Protein AF-A0A453P9I5-F1 (afdb_monomer_lite)

Organism: Aegilops tauschii subsp. strangulata (NCBI:txid200361)

Sequence (87 aa):
MEIYSKEEEFWRQRGYINWVLFGDANTAYFQAIANGHRRRCSIPLLWEGGQLFQDPQAIRLLVDDFYKSLFAGRPRSGIALTDHIWS

pLDDT: mean 90.73, std 7.77, range [63.47, 97.12]

Foldseek 3Di:
DVVVVVVVVVVVVVVVVCCVVPCVDPDPSVVVVVVVCCVVPDDQWDDDPNDIDRDSVVVVVVVVVVVCVVPVDDDDPPDDDDPVPPD

Structure (mmCIF, N/CA/C/O backbone):
data_AF-A0A453P9I5-F1
#
_entry.id   AF-A0A453P9I5-F1
#
loop_
_atom_site.group_PDB
_atom_site.id
_atom_site.type_symbol
_atom_site.label_atom_id
_atom_site.label_alt_id
_atom_site.label_comp_id
_atom_site.label_asym_id
_atom_site.label_entity_id
_atom_site.label_seq_id
_atom_site.pdbx_PDB_ins_code
_atom_site.Cartn_x
_atom_site.Cartn_y
_atom_site.Cartn_z
_atom_site.occupancy
_atom_site.B_iso_or_equiv
_atom_site.auth_seq_id
_atom_site.auth_comp_id
_atom_site.auth_asym_id
_atom_site.auth_atom_id
_atom_site.pdbx_PDB_model_num
ATOM 1 N N . MET A 1 1 ? -2.300 20.723 -21.385 1.00 65.31 1 MET A N 1
ATOM 2 C CA . MET A 1 1 ? -3.239 19.669 -20.942 1.00 65.31 1 MET A CA 1
ATOM 3 C C . MET A 1 1 ? -3.180 18.433 -21.835 1.00 65.31 1 MET A C 1
ATOM 5 O O . MET A 1 1 ? -2.946 17.359 -21.309 1.00 65.31 1 MET A O 1
ATOM 9 N N . GLU A 1 2 ? -3.301 18.556 -23.161 1.00 85.62 2 GLU A N 1
ATOM 10 C CA . GLU A 1 2 ? -3.311 17.390 -24.071 1.00 85.62 2 GLU A CA 1
ATOM 11 C C . GLU A 1 2 ? -1.998 16.577 -24.090 1.00 85.62 2 GLU A C 1
ATOM 13 O O . GLU A 1 2 ? -2.033 15.351 -24.123 1.00 85.62 2 GLU A O 1
ATOM 18 N N . ILE A 1 3 ? -0.837 17.239 -24.004 1.00 92.25 3 ILE A N 1
ATOM 19 C CA . ILE A 1 3 ? 0.479 16.567 -23.992 1.00 92.25 3 ILE A CA 1
ATOM 20 C C . ILE A 1 3 ? 0.645 15.674 -22.751 1.00 92.25 3 ILE A C 1
ATOM 22 O O . ILE A 1 3 ? 1.042 14.522 -22.883 1.00 92.25 3 ILE A O 1
ATOM 26 N N . TYR A 1 4 ? 0.271 16.170 -21.566 1.00 94.19 4 TYR A N 1
ATOM 27 C CA . TYR A 1 4 ? 0.361 15.402 -20.318 1.00 94.19 4 TYR A CA 1
ATOM 28 C C . TYR A 1 4 ? -0.579 14.193 -20.306 1.00 94.19 4 TYR A C 1
ATOM 30 O O . TYR A 1 4 ? -0.200 13.125 -19.841 1.00 94.19 4 TYR A O 1
ATOM 38 N N . SER A 1 5 ? -1.780 14.332 -20.876 1.00 95.25 5 SER A N 1
ATOM 39 C CA . SER A 1 5 ? -2.724 13.216 -20.991 1.00 95.25 5 SER A CA 1
ATOM 40 C C . SER A 1 5 ? -2.199 12.112 -21.918 1.00 95.25 5 SER A C 1
ATOM 42 O O . SER A 1 5 ? -2.285 10.932 -21.579 1.00 95.25 5 SER A O 1
ATOM 44 N N . LYS A 1 6 ? -1.590 12.483 -23.054 1.00 95.94 6 LYS A N 1
ATOM 45 C CA . LYS A 1 6 ? -0.959 11.520 -23.973 1.00 95.94 6 LYS A CA 1
ATOM 46 C C . LYS A 1 6 ? 0.248 10.827 -23.344 1.00 95.94 6 LYS A C 1
ATOM 48 O O . LYS A 1 6 ? 0.441 9.633 -23.551 1.00 95.94 6 LYS A O 1
ATOM 53 N N . GLU A 1 7 ? 1.047 11.557 -22.571 1.00 96.06 7 GLU A N 1
ATOM 54 C CA . GLU A 1 7 ? 2.183 10.991 -21.842 1.00 96.06 7 GLU A CA 1
ATOM 55 C C . GLU A 1 7 ? 1.730 9.984 -20.773 1.00 96.06 7 GLU A C 1
ATOM 57 O O . GLU A 1 7 ? 2.259 8.874 -20.707 1.00 96.06 7 GLU A O 1
ATOM 62 N N . GLU A 1 8 ? 0.710 10.321 -19.982 1.00 95.38 8 GLU A N 1
ATOM 63 C CA . GLU A 1 8 ? 0.133 9.411 -18.989 1.00 95.38 8 GLU A CA 1
ATOM 64 C C . GLU A 1 8 ? -0.404 8.126 -19.639 1.00 95.38 8 GLU A C 1
ATOM 66 O O . GLU A 1 8 ? -0.119 7.017 -19.178 1.00 95.38 8 GLU A O 1
ATOM 71 N N . GLU A 1 9 ? -1.139 8.255 -20.745 1.00 96.12 9 GLU A N 1
ATOM 72 C CA . GLU A 1 9 ? -1.662 7.111 -21.489 1.00 96.12 9 GLU A CA 1
ATOM 73 C C . GLU A 1 9 ? -0.548 6.231 -22.064 1.00 96.12 9 GLU A C 1
ATOM 75 O O . GLU A 1 9 ? -0.607 5.004 -21.934 1.00 96.12 9 GLU A O 1
ATOM 80 N N . PHE A 1 10 ? 0.496 6.840 -22.626 1.00 96.31 10 PHE A N 1
ATOM 81 C CA . PHE A 1 10 ? 1.670 6.123 -23.115 1.00 96.31 10 PHE A CA 1
ATOM 82 C C . PHE A 1 10 ? 2.328 5.291 -22.004 1.00 96.31 10 PHE A C 1
ATOM 84 O O . PHE A 1 10 ? 2.578 4.093 -22.184 1.00 96.31 10 PHE A O 1
ATOM 91 N N . TRP A 1 11 ? 2.563 5.882 -20.828 1.00 95.69 11 TRP A N 1
ATOM 92 C CA . TRP A 1 11 ? 3.162 5.168 -19.697 1.00 95.69 11 TRP A CA 1
ATOM 93 C C . TRP A 1 11 ? 2.251 4.071 -19.144 1.00 95.69 11 TRP A C 1
ATOM 95 O O . TRP A 1 11 ? 2.739 2.989 -18.805 1.00 95.69 11 TRP A O 1
ATOM 105 N N . ARG A 1 12 ? 0.933 4.297 -19.119 1.00 95.12 12 ARG A N 1
ATOM 106 C CA . ARG A 1 12 ? -0.057 3.289 -18.720 1.00 95.12 12 ARG A CA 1
ATOM 107 C C . ARG A 1 12 ? -0.031 2.074 -19.651 1.00 95.12 12 ARG A C 1
ATOM 109 O O . ARG A 1 12 ? 0.053 0.943 -19.173 1.00 95.12 12 ARG A O 1
ATOM 116 N N . GLN A 1 13 ? -0.056 2.294 -20.967 1.00 96.69 13 GLN A N 1
ATOM 117 C CA . GLN A 1 13 ? 0.006 1.221 -21.968 1.00 96.69 13 GLN A CA 1
ATOM 118 C C . GLN A 1 13 ? 1.321 0.441 -21.875 1.00 96.69 13 GLN A C 1
ATOM 120 O O . GLN A 1 13 ? 1.320 -0.790 -21.852 1.00 96.69 13 GLN A O 1
ATOM 125 N N . ARG A 1 14 ? 2.449 1.148 -21.751 1.00 95.06 14 ARG A N 1
ATOM 126 C CA . ARG A 1 14 ? 3.769 0.525 -21.611 1.00 95.06 14 ARG A CA 1
ATOM 127 C C . ARG A 1 14 ? 3.887 -0.312 -20.336 1.00 95.06 14 ARG A C 1
ATOM 129 O O . ARG A 1 14 ? 4.450 -1.404 -20.374 1.00 95.06 14 ARG A O 1
ATOM 136 N N . GLY A 1 15 ? 3.346 0.178 -19.220 1.00 92.12 15 GLY A N 1
ATOM 137 C CA . GLY A 1 15 ? 3.279 -0.569 -17.964 1.00 92.12 15 GLY A CA 1
ATOM 138 C C . GLY A 1 15 ? 2.481 -1.865 -18.108 1.00 92.12 15 GLY A C 1
ATOM 139 O O . GLY A 1 15 ? 2.952 -2.918 -17.686 1.00 92.12 15 GLY A O 1
ATOM 140 N N . TYR A 1 16 ? 1.323 -1.804 -18.771 1.00 93.56 16 TYR A N 1
ATOM 141 C CA . TYR A 1 16 ? 0.493 -2.979 -19.039 1.00 93.56 16 TYR A CA 1
ATOM 142 C C . TYR A 1 16 ? 1.213 -4.026 -19.901 1.00 93.56 16 TYR A C 1
ATOM 144 O O . TYR A 1 16 ? 1.266 -5.193 -19.520 1.00 93.56 16 TYR A O 1
ATOM 152 N N . ILE A 1 17 ? 1.825 -3.617 -21.019 1.00 95.25 17 ILE A N 1
ATOM 153 C CA . ILE A 1 17 ? 2.573 -4.529 -21.901 1.00 95.25 17 ILE A CA 1
ATOM 154 C C . ILE A 1 17 ? 3.710 -5.213 -21.135 1.00 95.25 17 ILE A C 1
ATOM 156 O O . ILE A 1 17 ? 3.857 -6.431 -21.205 1.00 95.25 17 ILE A O 1
ATOM 160 N N . ASN A 1 18 ? 4.489 -4.452 -20.362 1.00 93.25 18 ASN A N 1
ATOM 161 C CA . ASN A 1 18 ? 5.576 -5.022 -19.569 1.00 93.25 18 ASN A CA 1
ATOM 162 C C . ASN A 1 18 ? 5.068 -6.009 -18.508 1.00 93.25 18 ASN A C 1
ATOM 164 O O . ASN A 1 18 ? 5.701 -7.037 -18.283 1.00 93.25 18 ASN A O 1
ATOM 168 N N . TRP A 1 19 ? 3.931 -5.725 -17.870 1.00 93.00 19 TRP A N 1
ATOM 169 C CA . TRP A 1 19 ? 3.313 -6.657 -16.930 1.00 93.00 19 TRP A CA 1
ATOM 170 C C . TRP A 1 19 ? 2.893 -7.964 -17.608 1.00 93.00 19 TRP A C 1
ATOM 172 O O . TRP A 1 19 ? 3.219 -9.033 -17.104 1.00 93.00 19 TRP A O 1
ATOM 182 N N . VAL A 1 20 ? 2.243 -7.895 -18.772 1.00 92.94 20 VAL A N 1
ATOM 183 C CA . VAL A 1 20 ? 1.836 -9.090 -19.530 1.00 92.94 20 VAL A CA 1
ATOM 184 C C . VAL A 1 20 ? 3.047 -9.920 -19.970 1.00 92.94 20 VAL A C 1
ATOM 186 O O . VAL A 1 20 ? 3.012 -11.142 -19.879 1.00 92.94 20 VAL A O 1
ATOM 189 N N . LEU A 1 21 ? 4.128 -9.277 -20.420 1.00 93.50 21 LEU A N 1
ATOM 190 C CA . LEU A 1 21 ? 5.310 -9.974 -20.941 1.00 93.50 21 LEU A CA 1
ATOM 191 C C . LEU A 1 21 ? 6.230 -10.538 -19.850 1.00 93.50 21 LEU A C 1
ATOM 193 O O . LEU A 1 21 ? 6.816 -11.601 -20.034 1.00 93.50 21 LEU A O 1
ATOM 197 N N . PHE A 1 22 ? 6.402 -9.818 -18.740 1.00 93.69 22 PHE A N 1
ATOM 198 C CA . PHE A 1 22 ? 7.443 -10.118 -17.747 1.00 93.69 22 PHE A CA 1
ATOM 199 C C . PHE A 1 22 ? 6.906 -10.400 -16.342 1.00 93.69 22 PHE A C 1
ATOM 201 O O . PHE A 1 22 ? 7.697 -10.745 -15.463 1.00 93.69 22 PHE A O 1
ATOM 208 N N . GLY A 1 23 ? 5.605 -10.212 -16.108 1.00 89.25 23 GLY A N 1
ATOM 209 C CA . GLY A 1 23 ? 4.983 -10.294 -14.786 1.00 89.25 23 GLY A CA 1
ATOM 210 C C . GLY A 1 23 ? 4.663 -11.710 -14.310 1.00 89.25 23 GLY A C 1
ATOM 211 O O . GLY A 1 23 ? 4.590 -11.915 -13.107 1.00 89.25 23 GLY A O 1
ATOM 212 N N . ASP A 1 24 ? 4.500 -12.681 -15.211 1.00 88.69 24 ASP A N 1
ATOM 213 C CA . ASP A 1 24 ? 4.174 -14.067 -14.824 1.00 88.69 24 ASP A CA 1
ATOM 214 C C . ASP A 1 24 ? 5.426 -14.921 -14.546 1.00 88.69 24 ASP A C 1
ATOM 216 O O . ASP A 1 24 ? 5.403 -15.895 -13.797 1.00 88.69 24 ASP A O 1
ATOM 220 N N . ALA A 1 25 ? 6.572 -14.517 -15.098 1.00 88.31 25 ALA A N 1
ATOM 221 C CA . ALA A 1 25 ? 7.859 -15.134 -14.805 1.00 88.31 25 ALA A CA 1
ATOM 222 C C . ALA A 1 25 ? 8.546 -14.437 -13.620 1.00 88.31 25 ALA A C 1
ATOM 224 O O . ALA A 1 25 ? 8.398 -13.232 -13.412 1.00 88.31 25 ALA A O 1
ATOM 225 N N . ASN A 1 26 ? 9.386 -15.170 -12.882 1.00 88.31 26 ASN A N 1
ATOM 226 C CA . ASN A 1 26 ? 10.196 -14.624 -11.786 1.00 88.31 26 ASN A CA 1
ATOM 227 C C . ASN A 1 26 ? 11.377 -13.774 -12.309 1.00 88.31 26 ASN A C 1
ATOM 229 O O . ASN A 1 26 ? 12.548 -14.091 -12.104 1.00 88.31 26 ASN A O 1
ATOM 233 N N . THR A 1 27 ? 11.064 -12.713 -13.050 1.00 93.38 27 THR A N 1
ATOM 234 C CA . THR A 1 27 ? 12.020 -11.761 -13.614 1.00 93.38 27 THR A CA 1
ATOM 235 C C . THR A 1 27 ? 12.350 -10.659 -12.607 1.00 93.38 27 THR A C 1
ATOM 237 O O . THR A 1 27 ? 11.584 -10.377 -11.682 1.00 93.38 27 THR A O 1
ATOM 240 N N . ALA A 1 28 ? 13.462 -9.951 -12.826 1.00 93.25 28 ALA A N 1
ATOM 241 C CA . ALA A 1 28 ? 13.773 -8.742 -12.060 1.00 93.25 28 ALA A CA 1
ATOM 242 C C . ALA A 1 28 ? 12.656 -7.682 -12.167 1.00 93.25 28 ALA A C 1
ATOM 244 O O . ALA A 1 28 ? 12.391 -6.966 -11.201 1.00 93.25 28 ALA A O 1
ATOM 245 N N . TYR A 1 29 ? 11.962 -7.616 -13.313 1.00 92.38 29 TYR A N 1
ATOM 246 C CA . TYR A 1 29 ? 10.809 -6.735 -13.504 1.00 92.38 29 TYR A CA 1
ATOM 247 C C . TYR A 1 29 ? 9.647 -7.119 -12.577 1.00 92.38 29 TYR A C 1
ATOM 249 O O . TYR A 1 29 ? 9.176 -6.270 -11.820 1.00 92.38 29 TYR A O 1
ATOM 257 N N . PHE A 1 30 ? 9.233 -8.393 -12.572 1.00 93.00 30 PHE A N 1
ATOM 258 C CA . PHE A 1 30 ? 8.189 -8.887 -11.668 1.00 93.00 3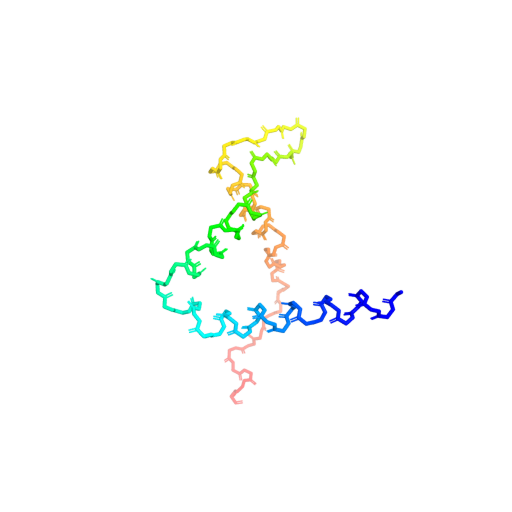0 PHE A CA 1
ATOM 259 C C . PHE A 1 30 ? 8.527 -8.581 -10.209 1.00 93.00 30 PHE A C 1
ATOM 261 O O . PHE A 1 30 ? 7.718 -7.989 -9.495 1.00 93.00 30 PHE A O 1
ATOM 268 N N . GLN A 1 31 ? 9.748 -8.905 -9.775 1.00 94.69 31 GLN A N 1
ATOM 269 C CA . GLN A 1 31 ? 10.181 -8.655 -8.402 1.00 94.69 31 GLN A CA 1
ATOM 270 C C . GLN A 1 31 ? 10.141 -7.164 -8.046 1.00 94.69 31 GLN A C 1
ATOM 272 O O . GLN A 1 31 ? 9.725 -6.808 -6.941 1.00 94.69 31 GLN A O 1
ATOM 277 N N . ALA A 1 32 ? 10.549 -6.275 -8.956 1.00 94.56 32 ALA A N 1
ATOM 278 C CA . ALA A 1 32 ? 10.502 -4.833 -8.732 1.00 94.56 32 ALA A CA 1
ATOM 279 C C . ALA A 1 32 ? 9.060 -4.324 -8.576 1.00 94.56 32 ALA A C 1
ATOM 281 O O . ALA A 1 32 ? 8.774 -3.591 -7.624 1.00 94.56 32 ALA A O 1
ATOM 282 N N . ILE A 1 33 ? 8.147 -4.750 -9.456 1.00 93.38 33 ILE A N 1
ATOM 283 C CA . ILE A 1 33 ? 6.728 -4.370 -9.407 1.00 93.38 33 ILE A CA 1
ATOM 284 C C . ILE A 1 33 ? 6.046 -4.947 -8.165 1.00 93.38 33 ILE A C 1
ATOM 286 O O . ILE A 1 33 ? 5.426 -4.195 -7.416 1.00 93.38 33 ILE A O 1
ATOM 290 N N . ALA A 1 34 ? 6.216 -6.240 -7.879 1.00 93.50 34 ALA A N 1
ATOM 291 C CA . ALA A 1 34 ? 5.641 -6.893 -6.705 1.00 93.50 34 ALA A CA 1
ATOM 292 C C . ALA A 1 34 ? 6.121 -6.242 -5.398 1.00 93.50 34 ALA A C 1
ATOM 294 O O . ALA A 1 34 ? 5.320 -5.959 -4.506 1.00 93.50 34 ALA A O 1
ATOM 295 N N . ASN A 1 35 ? 7.413 -5.913 -5.293 1.00 94.75 35 ASN A N 1
ATOM 296 C CA . ASN A 1 35 ? 7.935 -5.161 -4.152 1.00 94.75 35 ASN A CA 1
ATOM 297 C C . ASN A 1 35 ? 7.385 -3.732 -4.091 1.00 94.75 35 ASN A C 1
ATOM 299 O O . ASN A 1 35 ? 7.103 -3.235 -3.002 1.00 94.75 35 ASN A O 1
ATOM 303 N N . GLY A 1 36 ? 7.222 -3.066 -5.235 1.00 94.81 36 GLY A N 1
ATOM 304 C CA . GLY A 1 36 ? 6.573 -1.759 -5.322 1.00 94.81 36 GLY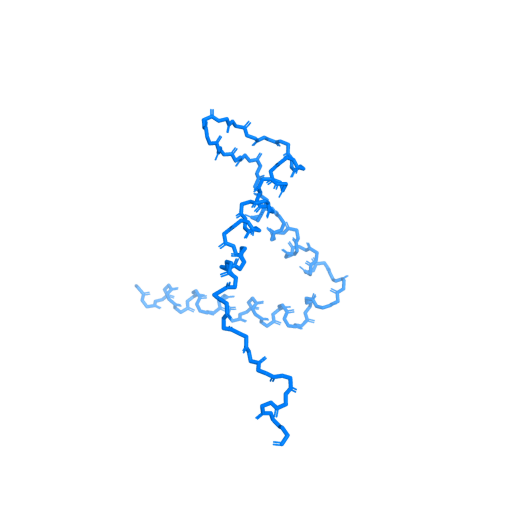 A CA 1
ATOM 305 C C . GLY A 1 36 ? 5.134 -1.799 -4.806 1.00 94.81 36 GLY A C 1
ATOM 306 O O . GLY A 1 36 ? 4.765 -0.985 -3.960 1.00 94.81 36 GLY A O 1
ATOM 307 N N . HIS A 1 37 ? 4.350 -2.786 -5.243 1.00 93.81 37 HIS A N 1
ATOM 308 C CA . HIS A 1 37 ? 2.989 -3.026 -4.765 1.00 93.81 37 HIS A CA 1
ATOM 309 C C . HIS A 1 37 ? 2.975 -3.316 -3.268 1.00 93.81 37 HIS A C 1
ATOM 311 O O . HIS A 1 37 ? 2.239 -2.664 -2.539 1.00 93.81 37 HIS A O 1
ATOM 317 N N . ARG A 1 38 ? 3.856 -4.198 -2.781 1.00 93.69 38 ARG A N 1
ATOM 318 C CA . ARG A 1 38 ? 3.980 -4.491 -1.349 1.00 93.69 38 ARG A CA 1
ATOM 319 C C . ARG A 1 38 ? 4.240 -3.233 -0.521 1.00 93.69 38 ARG A C 1
ATOM 321 O O . ARG A 1 38 ? 3.612 -3.064 0.513 1.00 93.69 38 ARG A O 1
ATOM 328 N N . ARG A 1 39 ? 5.126 -2.334 -0.968 1.00 93.62 39 ARG A N 1
ATOM 329 C CA . ARG A 1 39 ? 5.393 -1.063 -0.265 1.00 93.62 39 ARG A CA 1
ATOM 330 C C . ARG A 1 39 ? 4.185 -0.126 -0.283 1.00 93.62 39 ARG A C 1
ATOM 332 O O . ARG A 1 39 ? 3.876 0.458 0.745 1.00 93.62 39 ARG A O 1
ATOM 339 N N . ARG A 1 40 ? 3.507 0.010 -1.430 1.00 94.06 40 ARG A N 1
ATOM 340 C CA . ARG A 1 40 ? 2.332 0.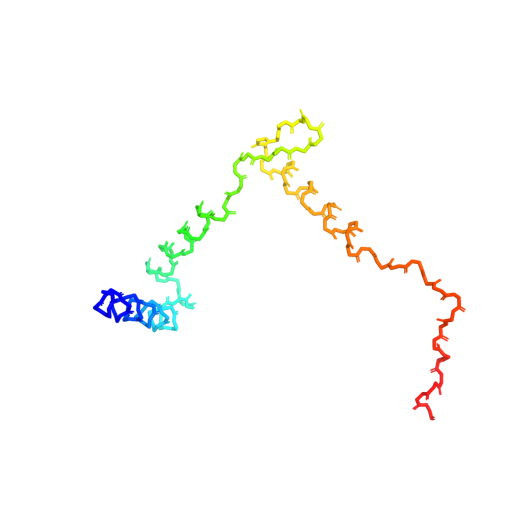892 -1.584 1.00 94.06 40 ARG A CA 1
ATOM 341 C C . ARG A 1 40 ? 1.100 0.391 -0.832 1.00 94.06 40 ARG A C 1
ATOM 343 O O . ARG A 1 40 ? 0.328 1.204 -0.345 1.00 94.06 40 ARG A O 1
ATOM 350 N N . CYS A 1 41 ? 0.910 -0.923 -0.775 1.00 92.06 41 CYS A N 1
ATOM 351 C CA . CYS A 1 41 ? -0.253 -1.564 -0.163 1.00 92.06 41 CYS A CA 1
ATOM 352 C C . CYS A 1 41 ? -0.013 -1.984 1.295 1.00 92.06 41 CYS A C 1
ATOM 354 O O . CYS A 1 41 ? -0.901 -2.564 1.911 1.00 92.06 41 CYS A O 1
ATOM 356 N N . SER A 1 42 ? 1.171 -1.723 1.854 1.00 92.25 42 SER A N 1
ATOM 357 C CA . SER A 1 42 ? 1.430 -1.955 3.273 1.00 92.25 42 SER A CA 1
ATOM 358 C C . SER A 1 42 ? 0.735 -0.880 4.100 1.00 92.25 42 SER A C 1
ATOM 360 O O . SER A 1 42 ? 0.918 0.307 3.844 1.00 92.25 42 SER A O 1
ATOM 362 N N . ILE A 1 43 ? -0.004 -1.294 5.127 1.00 94.69 43 ILE A N 1
ATOM 363 C CA . ILE A 1 43 ? -0.613 -0.398 6.112 1.00 94.69 43 ILE A CA 1
ATOM 364 C C . ILE A 1 43 ? 0.263 -0.461 7.369 1.00 94.69 43 ILE A C 1
ATOM 366 O O . ILE A 1 43 ? 0.161 -1.430 8.117 1.00 94.69 43 ILE A O 1
ATOM 370 N N . PRO A 1 44 ? 1.183 0.498 7.583 1.00 94.06 44 PRO A N 1
ATOM 371 C CA . PRO A 1 44 ? 2.084 0.463 8.736 1.00 94.06 44 PRO A CA 1
ATOM 372 C C . PRO A 1 44 ? 1.396 0.900 10.033 1.00 94.06 44 PRO A C 1
ATOM 374 O O . PRO A 1 44 ? 1.870 0.575 11.114 1.00 94.06 44 PRO A O 1
ATOM 377 N N . LEU A 1 45 ? 0.323 1.683 9.918 1.00 96.31 45 LEU A N 1
ATOM 378 C CA . LEU A 1 45 ? -0.387 2.314 11.019 1.00 96.31 45 LEU A CA 1
ATOM 379 C C . LEU A 1 45 ? -1.879 2.315 10.695 1.00 96.31 45 LEU A C 1
ATOM 381 O O . LEU A 1 45 ? -2.262 2.731 9.600 1.00 96.31 45 LEU A O 1
ATOM 385 N N . LEU A 1 46 ? -2.706 1.890 11.643 1.00 96.62 46 LEU A N 1
ATOM 386 C CA . LEU A 1 46 ? -4.160 1.911 11.517 1.00 96.62 46 LEU A CA 1
ATOM 387 C C . LEU A 1 46 ? -4.783 2.415 12.818 1.00 96.62 46 LEU A C 1
ATOM 389 O O . LEU A 1 46 ? -4.444 1.931 13.893 1.00 96.62 46 LEU A O 1
ATOM 393 N N . TRP A 1 47 ? -5.674 3.396 12.722 1.00 96.31 47 TRP A N 1
ATOM 394 C CA . TRP A 1 47 ? -6.443 3.897 13.859 1.00 96.31 47 TRP A CA 1
ATOM 395 C C . TRP A 1 47 ? -7.820 3.250 13.880 1.00 96.31 47 TRP A C 1
ATOM 397 O O . TRP A 1 47 ? -8.507 3.266 12.864 1.00 96.31 47 TRP A O 1
ATOM 407 N N . GLU A 1 48 ? -8.232 2.759 15.043 1.00 94.44 48 GLU A N 1
ATOM 408 C CA . GLU A 1 48 ? -9.565 2.199 15.267 1.00 94.44 48 GLU A CA 1
ATOM 409 C C . GLU A 1 48 ? -10.023 2.533 16.686 1.00 94.44 48 GLU A C 1
ATOM 411 O O . GLU A 1 48 ? -9.277 2.325 17.642 1.00 94.44 48 GLU A O 1
ATOM 416 N N . GLY A 1 49 ? -11.228 3.087 16.840 1.00 91.56 49 GLY A N 1
ATOM 417 C CA . GLY A 1 49 ? -11.813 3.355 18.162 1.00 91.56 49 GLY A CA 1
ATOM 418 C C . GLY A 1 49 ? -10.964 4.226 19.104 1.00 91.56 49 GLY A C 1
ATOM 419 O O . GLY A 1 49 ? -11.102 4.120 20.318 1.00 91.56 49 GLY A O 1
ATOM 420 N N . GLY A 1 50 ? -10.066 5.065 18.573 1.00 94.94 50 GLY A N 1
ATOM 421 C CA . GLY A 1 50 ? -9.134 5.873 19.375 1.00 94.94 50 GLY A CA 1
ATOM 422 C C . GLY A 1 50 ? -7.854 5.146 19.810 1.00 94.94 50 GLY A C 1
ATOM 423 O O . GLY A 1 50 ? -7.057 5.720 20.549 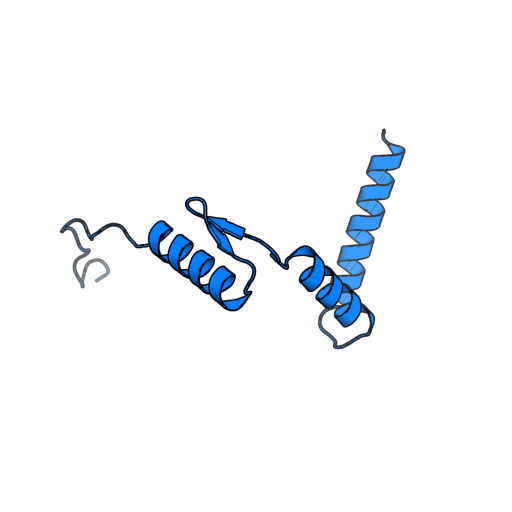1.00 94.94 50 GLY A O 1
ATOM 424 N N . GLN A 1 51 ? -7.621 3.922 19.334 1.00 96.06 51 GLN A N 1
ATOM 425 C CA . GLN A 1 51 ? -6.385 3.164 19.520 1.00 96.06 51 GLN A CA 1
ATOM 426 C C . GLN A 1 51 ? -5.582 3.101 18.212 1.00 96.06 51 GLN A C 1
ATOM 428 O O . GLN A 1 51 ? -6.138 2.905 17.131 1.00 96.06 51 GLN A O 1
ATOM 433 N N . LEU A 1 52 ? -4.257 3.252 18.317 1.00 97.06 52 LEU A N 1
ATOM 434 C CA . LEU A 1 52 ? -3.321 3.095 17.204 1.00 97.06 52 LEU A CA 1
ATOM 435 C C . LEU A 1 52 ? -2.762 1.671 17.169 1.00 97.06 52 LEU A C 1
ATOM 437 O O . LEU A 1 52 ? -2.166 1.201 18.138 1.00 97.06 52 LEU A O 1
ATOM 441 N N . PHE A 1 53 ? -2.885 1.025 16.018 1.00 97.12 53 PHE A N 1
ATOM 442 C CA . PHE A 1 53 ? -2.310 -0.277 15.715 1.00 97.12 53 PHE A CA 1
ATOM 443 C C . PHE A 1 53 ? -1.091 -0.097 14.813 1.00 97.12 53 PHE A C 1
ATOM 445 O O . PHE A 1 53 ? -1.169 0.569 13.781 1.00 97.12 53 PHE A O 1
ATOM 452 N N . GLN A 1 54 ? 0.035 -0.686 15.216 1.00 97.00 54 GLN A N 1
ATOM 453 C CA . GLN A 1 54 ? 1.299 -0.670 14.462 1.00 97.00 54 GLN A CA 1
ATOM 454 C C . GLN A 1 54 ? 1.813 -2.082 14.151 1.00 97.00 54 GLN A C 1
ATOM 456 O O . GLN A 1 54 ? 2.662 -2.258 13.281 1.00 97.00 54 GLN A O 1
ATOM 461 N N . ASP A 1 55 ? 1.311 -3.092 14.868 1.00 96.38 55 ASP A N 1
ATOM 462 C CA . ASP A 1 55 ? 1.652 -4.487 14.621 1.00 96.38 55 ASP A CA 1
ATOM 463 C C . ASP A 1 55 ? 0.908 -5.005 13.374 1.00 96.38 55 ASP A C 1
ATOM 465 O O . ASP A 1 55 ? -0.328 -4.970 13.345 1.00 96.38 55 ASP A O 1
ATOM 469 N N . PRO A 1 56 ? 1.616 -5.516 12.350 1.00 94.50 56 PRO A N 1
ATOM 470 C CA . PRO A 1 56 ? 0.985 -5.999 11.126 1.00 94.50 56 PRO A CA 1
ATOM 471 C C . PRO A 1 56 ? -0.034 -7.125 11.340 1.00 94.50 56 PRO A C 1
ATOM 473 O O . PRO A 1 56 ? -0.999 -7.209 10.579 1.00 94.50 56 PRO A O 1
ATOM 476 N N . GLN A 1 57 ? 0.155 -7.991 12.344 1.00 96.00 57 GLN A N 1
ATOM 477 C CA . GLN A 1 57 ? -0.797 -9.074 12.617 1.00 96.00 57 GLN A CA 1
ATOM 478 C C . GLN A 1 57 ? -2.082 -8.531 13.241 1.00 96.00 57 GLN A C 1
ATOM 480 O O . GLN A 1 57 ? -3.171 -8.886 12.796 1.00 96.00 57 GLN A O 1
ATOM 485 N N . ALA A 1 58 ? -1.970 -7.614 14.202 1.00 96.31 58 ALA A N 1
ATOM 486 C CA . ALA A 1 58 ? -3.118 -6.937 14.791 1.00 96.31 58 ALA A CA 1
ATOM 487 C C . ALA A 1 58 ? -3.907 -6.124 13.750 1.00 96.31 58 ALA A C 1
ATOM 489 O O . ALA A 1 58 ? -5.131 -6.224 13.700 1.00 96.31 58 ALA A O 1
ATOM 490 N N . ILE A 1 59 ? -3.216 -5.384 12.871 1.00 96.94 59 ILE A N 1
ATOM 491 C CA . ILE A 1 59 ? -3.842 -4.659 11.751 1.00 96.94 59 ILE A CA 1
ATOM 492 C C . ILE A 1 59 ? -4.604 -5.633 10.845 1.00 96.94 59 ILE A C 1
ATOM 494 O O . ILE A 1 59 ? -5.746 -5.367 10.476 1.00 96.94 59 ILE A O 1
ATOM 498 N N . ARG A 1 60 ? -3.997 -6.775 10.501 1.00 95.88 60 ARG A N 1
ATOM 499 C CA . ARG A 1 60 ? -4.644 -7.786 9.659 1.00 95.88 60 ARG A CA 1
ATOM 500 C C . ARG A 1 60 ? -5.899 -8.364 10.309 1.00 95.88 60 ARG A C 1
ATOM 502 O O . ARG A 1 60 ? -6.924 -8.429 9.643 1.00 95.88 60 ARG A O 1
ATOM 509 N N . LEU A 1 61 ? -5.824 -8.766 11.577 1.00 96.62 61 LEU A N 1
ATOM 510 C CA . LEU A 1 61 ? -6.974 -9.312 12.304 1.00 96.62 61 LEU A CA 1
ATOM 511 C C . LEU A 1 61 ? -8.124 -8.307 12.360 1.00 96.62 61 LEU A C 1
ATOM 513 O O . LEU A 1 61 ? -9.261 -8.669 12.076 1.00 96.62 61 LEU A O 1
ATOM 517 N N . LEU A 1 62 ? -7.815 -7.041 12.643 1.00 96.31 62 LEU A N 1
ATOM 518 C CA . LEU A 1 62 ? -8.804 -5.971 12.667 1.00 96.31 62 LEU A CA 1
ATOM 519 C C . LEU A 1 62 ? -9.503 -5.801 11.309 1.00 96.31 62 LEU A C 1
ATOM 521 O O . LEU A 1 62 ? -10.729 -5.735 11.248 1.00 96.31 62 LEU A O 1
ATOM 525 N N . VAL A 1 63 ? -8.735 -5.757 10.216 1.00 95.12 63 VAL A N 1
ATOM 526 C CA . VAL A 1 63 ? -9.283 -5.639 8.856 1.00 95.12 63 VAL A CA 1
ATOM 527 C 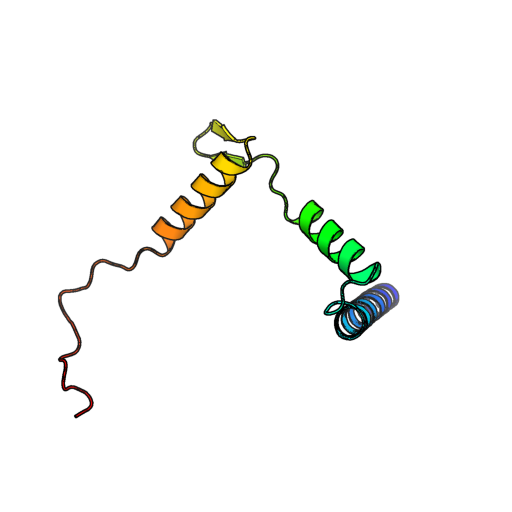C . VAL A 1 63 ? -10.136 -6.860 8.499 1.00 95.12 63 VAL A C 1
ATOM 529 O O . VAL A 1 63 ? -11.239 -6.704 7.973 1.00 95.12 63 VAL A O 1
ATOM 532 N N . ASP A 1 64 ? -9.650 -8.066 8.803 1.00 95.69 64 ASP A N 1
ATOM 533 C CA . ASP A 1 64 ? -10.366 -9.313 8.539 1.00 95.69 64 ASP A CA 1
ATOM 534 C C .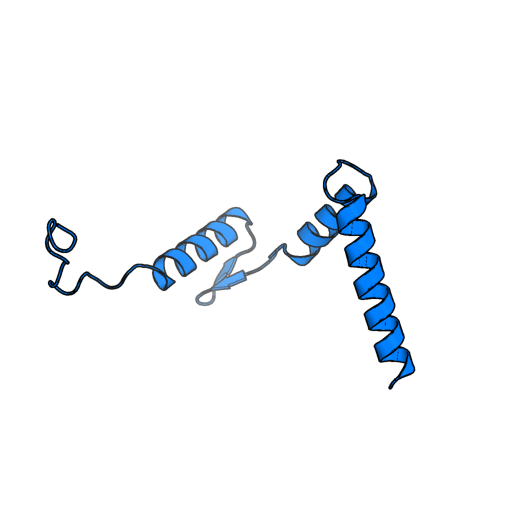 ASP A 1 64 ? -11.704 -9.346 9.295 1.00 95.69 64 ASP A C 1
ATOM 536 O O . ASP A 1 64 ? -12.739 -9.654 8.702 1.00 95.69 64 ASP A O 1
ATOM 540 N N . ASP A 1 65 ? -11.711 -9.005 10.583 1.00 94.94 65 ASP A N 1
ATOM 541 C CA . ASP A 1 65 ? -12.917 -9.022 11.414 1.00 94.94 65 ASP A CA 1
ATOM 542 C C . ASP A 1 65 ? -13.910 -7.930 11.013 1.00 94.94 65 ASP A C 1
ATOM 544 O O . ASP A 1 65 ? -15.112 -8.202 10.914 1.00 94.94 65 ASP A O 1
ATOM 548 N N . PHE A 1 66 ? -13.424 -6.731 10.679 1.00 93.81 66 PHE A N 1
ATOM 549 C CA . PHE A 1 66 ? -14.259 -5.660 10.143 1.00 93.81 66 PHE A CA 1
ATOM 550 C C . PHE A 1 66 ? -15.010 -6.128 8.893 1.00 93.81 66 PHE A C 1
ATOM 552 O O . PHE A 1 66 ? -16.241 -6.078 8.853 1.00 93.81 66 PHE A O 1
ATOM 559 N N . TYR A 1 67 ? -14.303 -6.655 7.890 1.00 94.44 67 TYR A N 1
ATOM 560 C CA . TYR A 1 67 ? -14.941 -7.067 6.640 1.00 94.44 67 TYR A CA 1
ATOM 561 C C . TYR A 1 67 ? -15.797 -8.326 6.783 1.00 94.44 67 TYR A C 1
ATOM 563 O O . TYR A 1 67 ? -16.850 -8.410 6.149 1.00 94.44 67 TYR A O 1
ATOM 571 N N . LYS A 1 68 ? -15.416 -9.276 7.646 1.00 94.06 68 LYS A N 1
ATOM 572 C CA . LYS A 1 68 ? -16.290 -10.405 8.000 1.00 94.06 68 LYS A CA 1
ATOM 573 C C . LYS A 1 68 ? -17.598 -9.921 8.608 1.00 94.06 68 LYS A C 1
ATOM 575 O O . LYS A 1 68 ? -18.637 -10.470 8.268 1.00 94.06 68 LYS A O 1
ATOM 580 N N . SER A 1 69 ? -17.560 -8.911 9.477 1.00 91.75 69 SER A N 1
ATOM 581 C CA . SER A 1 69 ? -18.770 -8.346 10.079 1.00 91.75 69 SER A CA 1
ATOM 582 C C . SER A 1 69 ? -19.615 -7.576 9.059 1.00 91.75 69 SER A C 1
ATOM 584 O O . SER A 1 69 ? -20.833 -7.730 9.030 1.00 91.75 69 SER A O 1
ATOM 586 N N . LEU A 1 70 ? -18.970 -6.818 8.164 1.00 92.62 70 LEU A N 1
ATOM 587 C CA . LEU A 1 70 ? -19.630 -6.023 7.128 1.00 92.62 70 LEU A CA 1
ATOM 588 C C . LEU A 1 70 ? -20.371 -6.901 6.114 1.00 92.62 70 LEU A C 1
ATOM 590 O O . LEU A 1 70 ? -21.475 -6.568 5.687 1.00 92.62 70 LEU A O 1
ATOM 594 N N . PHE A 1 71 ? -19.752 -8.019 5.733 1.00 90.50 71 PHE A N 1
ATOM 595 C CA . PHE A 1 71 ? -20.305 -8.983 4.784 1.00 90.50 71 PHE A CA 1
ATOM 596 C C . PHE A 1 71 ? -20.916 -10.213 5.454 1.00 90.50 71 PHE A C 1
ATOM 598 O O . PHE A 1 71 ? -21.271 -11.170 4.761 1.00 90.50 71 PHE A O 1
ATOM 605 N N . ALA A 1 72 ? -21.074 -10.201 6.780 1.00 85.75 72 ALA A N 1
ATOM 606 C CA . ALA A 1 72 ? -21.852 -11.218 7.461 1.00 85.75 72 ALA A CA 1
ATOM 607 C C . ALA A 1 72 ? -23.255 -11.195 6.848 1.00 85.75 72 ALA A C 1
ATOM 609 O O . ALA A 1 72 ? -23.932 -10.164 6.832 1.00 85.75 72 ALA A O 1
ATOM 610 N N . GLY A 1 73 ? -23.666 -12.325 6.267 1.00 76.50 73 GLY A N 1
ATOM 611 C CA . GLY A 1 73 ? -24.973 -12.436 5.636 1.00 76.50 73 GLY A CA 1
ATOM 612 C C . GLY A 1 73 ? -26.058 -11.996 6.614 1.00 76.50 73 GLY A C 1
ATOM 613 O O . GLY A 1 73 ? -25.982 -12.297 7.808 1.00 76.50 73 GLY A O 1
ATOM 614 N N . ARG A 1 74 ? -27.078 -11.284 6.114 1.00 73.56 74 ARG A N 1
ATOM 615 C CA . ARG A 1 74 ? -28.251 -10.991 6.942 1.00 73.56 74 ARG A CA 1
ATOM 616 C C . ARG A 1 74 ? -28.766 -12.308 7.527 1.00 73.56 74 ARG A C 1
ATOM 618 O O . ARG A 1 74 ? -28.757 -13.315 6.807 1.00 73.56 74 ARG A O 1
ATOM 625 N N . PRO A 1 75 ? -29.226 -12.318 8.790 1.00 73.38 75 PRO A N 1
ATOM 626 C CA . PRO A 1 75 ? -29.909 -13.486 9.323 1.00 73.38 75 PRO A CA 1
ATOM 627 C C . PRO A 1 75 ? -30.985 -13.883 8.317 1.00 73.38 75 PRO A C 1
ATOM 629 O O . PRO A 1 75 ? -31.713 -13.015 7.825 1.00 73.38 75 PRO A O 1
ATOM 632 N N . ARG A 1 76 ? -31.011 -15.170 7.944 1.00 69.62 76 ARG A N 1
ATOM 633 C CA . ARG A 1 76 ? -31.988 -15.686 6.986 1.00 69.62 76 ARG A CA 1
ATOM 634 C C . ARG A 1 76 ? -33.362 -15.205 7.444 1.00 69.62 76 ARG A C 1
ATOM 636 O O . ARG A 1 76 ? -33.806 -15.572 8.531 1.00 69.62 76 ARG A O 1
ATOM 643 N N . SER A 1 77 ? -34.034 -14.386 6.632 1.00 69.44 77 SER A N 1
ATOM 644 C CA . SER A 1 77 ? -35.487 -14.318 6.728 1.00 69.44 77 SER A CA 1
ATOM 645 C C . SER A 1 77 ? -35.962 -15.766 6.623 1.00 69.44 77 SER A C 1
ATOM 647 O O . SER A 1 77 ? -35.382 -16.534 5.857 1.00 69.44 77 SER A O 1
ATOM 649 N N . GLY A 1 78 ? -36.944 -16.186 7.422 1.00 75.69 78 GLY A N 1
ATOM 650 C CA . GLY A 1 78 ? -37.396 -17.588 7.497 1.00 75.69 78 GLY A CA 1
ATOM 651 C C . GLY A 1 78 ? -37.958 -18.173 6.189 1.00 75.69 78 GLY A C 1
ATOM 652 O O . GLY A 1 78 ? -38.644 -19.186 6.214 1.00 75.69 78 GLY A O 1
ATOM 653 N N . ILE A 1 79 ? -37.699 -17.525 5.056 1.00 76.00 79 ILE A N 1
ATOM 654 C CA . ILE A 1 79 ? -38.037 -17.916 3.704 1.00 76.00 79 ILE A CA 1
ATOM 655 C C . ILE A 1 79 ? -36.768 -18.519 3.091 1.00 76.00 79 ILE A C 1
ATOM 657 O O . ILE A 1 79 ? -35.823 -17.811 2.740 1.00 76.00 79 ILE A O 1
ATOM 661 N N . ALA A 1 80 ? -36.746 -19.842 2.982 1.00 78.12 80 ALA A N 1
ATOM 662 C CA . ALA A 1 80 ? -35.763 -20.577 2.199 1.00 78.12 80 ALA A CA 1
ATOM 663 C C . ALA A 1 80 ? -36.430 -21.092 0.919 1.00 78.12 80 ALA A C 1
ATOM 665 O O . ALA A 1 80 ? -37.629 -21.370 0.907 1.00 78.12 80 ALA A O 1
ATOM 666 N N . LEU A 1 81 ? -35.653 -21.215 -0.157 1.00 82.88 81 LEU A N 1
ATOM 667 C CA . LEU A 1 81 ? -36.096 -21.966 -1.330 1.00 82.88 81 LEU A CA 1
ATOM 668 C C . LEU A 1 81 ? -36.291 -23.425 -0.912 1.00 82.88 81 LEU A C 1
ATOM 670 O O . LEU A 1 81 ? -35.468 -23.964 -0.172 1.00 82.88 81 LEU A O 1
ATOM 674 N N . THR A 1 82 ? -37.382 -24.044 -1.354 1.00 82.94 82 THR A N 1
ATOM 675 C CA . THR A 1 82 ? -37.604 -25.471 -1.120 1.00 82.94 82 THR A CA 1
ATOM 676 C C . THR A 1 82 ? -36.606 -26.281 -1.950 1.00 82.94 82 THR A C 1
ATOM 678 O O . THR A 1 82 ? -36.236 -25.872 -3.053 1.00 82.94 82 THR A O 1
ATOM 681 N N . ASP A 1 83 ? -36.174 -27.437 -1.438 1.00 85.25 83 ASP A N 1
ATOM 682 C CA . ASP A 1 83 ? -35.111 -28.257 -2.054 1.00 85.25 83 ASP A CA 1
ATOM 683 C C . ASP A 1 83 ? -35.422 -28.723 -3.491 1.00 85.25 83 ASP A C 1
ATOM 685 O O . ASP A 1 83 ? -34.535 -29.153 -4.222 1.00 85.25 83 ASP A O 1
ATOM 689 N N . HIS A 1 84 ? -36.682 -28.624 -3.911 1.00 84.69 84 HIS A N 1
ATOM 690 C CA . HIS A 1 84 ? -37.214 -29.140 -5.171 1.00 84.69 84 HIS A CA 1
ATOM 691 C C . HIS A 1 84 ? -37.689 -28.039 -6.132 1.00 84.69 84 HIS A C 1
ATOM 693 O O . HIS A 1 84 ? -38.406 -28.335 -7.080 1.00 84.69 84 HIS A O 1
ATOM 699 N N . ILE A 1 85 ? -37.324 -26.768 -5.926 1.00 86.62 85 ILE A N 1
ATOM 700 C CA . ILE A 1 85 ? -37.844 -25.674 -6.773 1.00 86.62 85 ILE A CA 1
ATOM 701 C C . ILE A 1 85 ? -37.413 -25.762 -8.251 1.00 86.62 85 ILE A C 1
ATOM 703 O O . ILE A 1 85 ? -38.050 -25.167 -9.114 1.00 86.62 85 ILE A O 1
ATOM 707 N N . TRP A 1 86 ? -36.337 -26.498 -8.537 1.00 77.69 86 TRP A N 1
ATOM 708 C CA . TRP A 1 86 ? -35.811 -26.719 -9.889 1.00 77.69 86 TRP A CA 1
ATOM 709 C C . TRP A 1 86 ? -36.039 -28.146 -10.404 1.00 77.69 86 TRP A C 1
ATOM 711 O O . TRP A 1 86 ? -35.400 -28.544 -11.377 1.00 77.69 86 TRP A O 1
ATOM 721 N N . SER A 1 87 ? -36.876 -28.929 -9.717 1.00 63.47 87 SER A N 1
ATOM 722 C CA . SER A 1 87 ? -37.364 -30.213 -10.237 1.00 63.47 87 SER A CA 1
ATOM 723 C C . SER A 1 87 ? -38.453 -30.005 -11.282 1.00 63.47 87 SER A C 1
ATOM 725 O O . SER A 1 87 ? -39.231 -29.037 -11.136 1.00 63.47 87 SER A O 1
#

Secondary structure (DSSP, 8-state):
-HHHHHHHHHHHHHHHHHHHHHTTTT-HHHHHHHHHHHHHH----EEETTEEE--HHHHHHHHHHHHHHHTPPPPPPS----TTTT-

Radius of gyration: 22.49 Å; chains: 1; bounding box: 52×50×44 Å